Protein AF-A0A1D2WK93-F1 (afdb_monomer_lite)

Structure (mmCIF, N/CA/C/O backbone):
data_AF-A0A1D2WK93-F1
#
_entry.id   AF-A0A1D2WK93-F1
#
loop_
_atom_site.group_PDB
_atom_site.id
_atom_site.type_symbol
_atom_site.label_atom_id
_atom_site.label_alt_id
_atom_site.label_comp_id
_atom_site.label_asym_id
_atom_site.label_entity_id
_atom_site.label_seq_id
_atom_site.pdbx_PDB_ins_code
_atom_site.Cartn_x
_atom_site.Cartn_y
_atom_site.Cartn_z
_atom_site.occupancy
_atom_site.B_iso_or_equiv
_atom_site.auth_seq_id
_atom_site.auth_comp_id
_atom_site.auth_asym_id
_atom_site.auth_atom_id
_atom_site.pdbx_PDB_model_num
ATOM 1 N N . MET A 1 1 ? 5.012 -19.451 -8.752 1.00 42.22 1 MET A N 1
ATOM 2 C CA . MET A 1 1 ? 6.054 -19.165 -9.757 1.00 42.22 1 MET A CA 1
ATOM 3 C C . MET A 1 1 ? 7.404 -19.277 -9.066 1.00 42.22 1 MET A C 1
ATOM 5 O O . MET A 1 1 ? 7.509 -18.849 -7.920 1.00 42.22 1 MET A O 1
ATOM 9 N N . ALA A 1 2 ? 8.373 -19.965 -9.672 1.00 50.09 2 ALA A N 1
ATOM 10 C CA . ALA A 1 2 ? 9.739 -20.005 -9.154 1.00 50.09 2 ALA A CA 1
ATOM 11 C C . ALA A 1 2 ? 10.327 -18.598 -9.335 1.00 50.09 2 ALA A C 1
ATOM 13 O O . ALA A 1 2 ? 10.206 -18.061 -10.425 1.00 50.09 2 ALA A O 1
ATOM 14 N N . GLY A 1 3 ? 10.833 -17.969 -8.269 1.00 57.19 3 GLY A N 1
ATOM 15 C CA . GLY A 1 3 ? 11.260 -16.564 -8.305 1.00 57.19 3 GLY A CA 1
ATOM 16 C C . GLY A 1 3 ? 12.286 -16.312 -9.408 1.00 57.19 3 GLY A C 1
ATOM 17 O O . GLY A 1 3 ? 13.362 -16.910 -9.382 1.00 57.19 3 GLY A O 1
ATOM 18 N N . GLU A 1 4 ? 11.923 -15.464 -10.362 1.00 67.06 4 GLU A N 1
ATOM 19 C CA . GLU A 1 4 ? 12.788 -15.035 -11.456 1.00 67.06 4 GLU A CA 1
ATOM 20 C C . GLU A 1 4 ? 13.637 -13.846 -11.002 1.00 67.06 4 GLU A C 1
ATOM 22 O O . GLU A 1 4 ? 13.189 -12.998 -10.227 1.00 67.06 4 GLU A O 1
ATOM 27 N N . LEU A 1 5 ? 14.892 -13.819 -11.447 1.00 69.81 5 LEU A N 1
ATOM 28 C CA . LEU A 1 5 ? 15.756 -12.655 -11.288 1.00 69.81 5 LEU A CA 1
ATOM 29 C C . LEU A 1 5 ? 15.359 -11.634 -12.351 1.00 69.81 5 LEU A C 1
ATOM 31 O O . LEU A 1 5 ? 15.305 -11.975 -13.530 1.00 69.81 5 LEU A O 1
ATOM 35 N N . ILE A 1 6 ? 15.099 -10.401 -11.928 1.00 71.31 6 ILE A N 1
ATOM 36 C CA . ILE A 1 6 ? 14.754 -9.299 -12.827 1.00 71.31 6 ILE A CA 1
ATOM 37 C C . ILE A 1 6 ? 16.042 -8.535 -13.138 1.00 71.31 6 ILE A C 1
ATOM 39 O O . ILE A 1 6 ? 16.721 -8.076 -12.218 1.00 71.31 6 ILE A O 1
ATOM 43 N N . SER A 1 7 ? 16.379 -8.413 -14.423 1.00 81.31 7 SER A N 1
ATOM 44 C CA . SER A 1 7 ? 17.498 -7.584 -14.880 1.00 81.31 7 SER A CA 1
ATOM 45 C C . SER A 1 7 ? 17.119 -6.104 -14.837 1.00 81.31 7 SER A C 1
ATOM 47 O O . SER A 1 7 ? 15.992 -5.753 -15.171 1.00 81.31 7 SER A O 1
ATOM 49 N N . THR A 1 8 ? 18.061 -5.222 -14.499 1.00 82.50 8 THR A N 1
ATOM 50 C CA . THR A 1 8 ? 17.863 -3.766 -14.634 1.00 82.50 8 THR A CA 1
ATOM 51 C C . THR A 1 8 ? 17.815 -3.301 -16.087 1.00 82.50 8 THR A C 1
ATOM 53 O O . THR A 1 8 ? 17.353 -2.199 -16.355 1.00 82.50 8 THR A O 1
ATOM 56 N N . ASP A 1 9 ? 18.295 -4.132 -17.013 1.00 86.31 9 ASP A N 1
ATOM 57 C CA . ASP A 1 9 ? 18.220 -3.880 -18.456 1.00 86.31 9 ASP A CA 1
ATOM 58 C C . ASP A 1 9 ? 16.900 -4.372 -19.071 1.00 86.31 9 ASP A C 1
ATOM 60 O O . ASP A 1 9 ? 16.675 -4.200 -20.271 1.00 86.31 9 ASP A O 1
ATOM 64 N N . ASP A 1 10 ? 16.048 -5.032 -18.280 1.00 84.56 10 ASP A N 1
ATOM 65 C CA . ASP A 1 10 ? 14.743 -5.478 -18.751 1.00 84.56 10 ASP A CA 1
ATOM 66 C C . ASP A 1 10 ? 13.848 -4.253 -19.007 1.00 84.56 10 ASP A C 1
ATOM 68 O O . ASP A 1 10 ? 13.740 -3.395 -18.124 1.00 84.56 10 ASP A O 1
ATOM 72 N N . PRO A 1 11 ? 13.191 -4.134 -20.176 1.00 86.50 11 PRO A N 1
ATOM 73 C CA . PRO A 1 11 ? 12.239 -3.051 -20.422 1.00 86.50 11 PRO A CA 1
ATOM 74 C C . PRO A 1 11 ? 11.123 -2.963 -19.368 1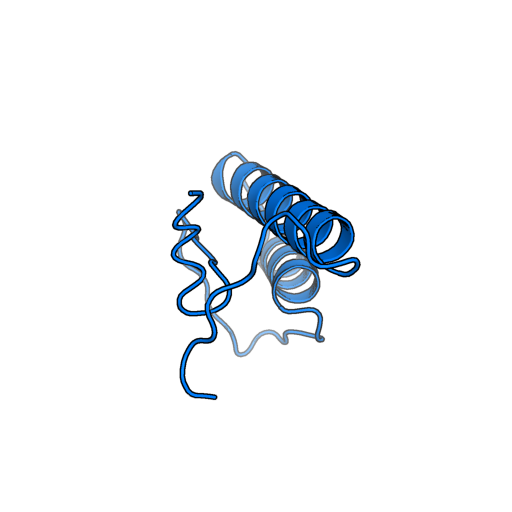.00 86.50 11 PRO A C 1
ATOM 76 O O . PRO A 1 11 ? 10.573 -1.884 -19.174 1.00 86.50 11 PRO A O 1
ATOM 79 N N . GLU A 1 12 ? 10.800 -4.059 -18.675 1.00 85.12 12 GLU A N 1
ATOM 80 C CA . GLU A 1 12 ? 9.775 -4.106 -17.625 1.00 85.12 12 GLU A CA 1
ATOM 81 C C . GLU A 1 12 ? 10.299 -3.656 -16.245 1.00 85.12 12 GLU A C 1
ATOM 83 O O . GLU A 1 12 ? 9.519 -3.478 -15.306 1.00 85.12 12 GLU A O 1
ATOM 88 N N . TYR A 1 13 ? 11.613 -3.446 -16.093 1.00 85.25 13 TYR A N 1
ATOM 89 C CA . TYR A 1 13 ? 12.240 -3.128 -14.807 1.00 85.25 13 TYR A CA 1
ATOM 90 C C . TYR A 1 13 ? 11.669 -1.865 -14.160 1.00 85.25 13 TYR A C 1
ATOM 92 O O . TYR A 1 13 ? 11.359 -1.865 -12.966 1.00 85.25 13 TYR A O 1
ATOM 100 N N . ASP A 1 14 ? 11.523 -0.790 -14.936 1.00 88.12 14 ASP A N 1
ATOM 101 C CA . ASP A 1 14 ? 11.034 0.491 -14.422 1.00 88.12 14 ASP A CA 1
ATOM 102 C C . ASP A 1 14 ? 9.581 0.387 -13.940 1.00 88.12 14 ASP A C 1
ATOM 104 O O . ASP A 1 14 ? 9.238 0.942 -12.890 1.00 88.12 14 ASP A O 1
ATOM 108 N N . ASP A 1 15 ? 8.751 -0.387 -14.643 1.00 87.44 15 ASP A N 1
ATOM 109 C CA . ASP A 1 15 ? 7.364 -0.648 -14.258 1.00 87.44 15 ASP A CA 1
ATOM 110 C C . ASP A 1 15 ? 7.305 -1.453 -12.954 1.00 87.44 15 ASP A C 1
ATOM 112 O O . ASP A 1 15 ? 6.589 -1.089 -12.015 1.00 87.44 15 ASP A O 1
ATOM 116 N N . ILE A 1 16 ? 8.127 -2.499 -12.838 1.00 85.00 16 ILE A N 1
ATOM 117 C CA . ILE A 1 16 ? 8.222 -3.305 -11.617 1.00 85.00 16 ILE A CA 1
ATOM 118 C C . ILE A 1 16 ? 8.723 -2.455 -10.442 1.00 85.00 16 ILE A C 1
ATOM 120 O O . ILE A 1 16 ? 8.167 -2.514 -9.341 1.00 85.00 16 ILE A O 1
ATOM 124 N N . LEU A 1 17 ? 9.744 -1.622 -10.658 1.00 85.94 17 LEU A N 1
ATOM 125 C CA . LEU A 1 17 ? 10.277 -0.725 -9.637 1.00 85.94 17 LEU A CA 1
ATOM 126 C C . LEU A 1 17 ? 9.236 0.310 -9.194 1.00 85.94 17 LEU A C 1
ATOM 128 O O . LEU A 1 17 ? 9.176 0.649 -8.008 1.00 85.94 17 LEU A O 1
ATOM 132 N N . SER A 1 18 ? 8.421 0.807 -10.124 1.00 87.88 18 SER A N 1
ATOM 133 C CA . SER A 1 18 ? 7.316 1.719 -9.830 1.00 87.88 18 SER A CA 1
ATOM 134 C C . SER A 1 18 ? 6.292 1.059 -8.903 1.00 87.88 18 SER A C 1
ATOM 136 O O . SER A 1 18 ? 5.994 1.600 -7.836 1.00 87.88 18 SER A O 1
ATOM 138 N N . ILE A 1 19 ? 5.864 -0.166 -9.229 1.00 87.50 19 ILE A N 1
ATOM 139 C CA . ILE A 1 19 ? 4.916 -0.949 -8.419 1.00 87.50 19 ILE A CA 1
ATOM 140 C C . ILE A 1 19 ? 5.478 -1.219 -7.015 1.00 87.50 19 ILE A C 1
ATOM 142 O O . ILE A 1 19 ? 4.768 -1.076 -6.015 1.00 87.50 19 ILE A O 1
ATOM 146 N N . ILE A 1 20 ? 6.767 -1.564 -6.905 1.00 86.50 20 ILE A N 1
ATOM 147 C CA . ILE A 1 20 ? 7.437 -1.764 -5.609 1.00 86.50 20 ILE A CA 1
ATOM 148 C C . ILE A 1 20 ? 7.397 -0.477 -4.779 1.00 86.50 20 ILE A C 1
ATOM 150 O O . ILE A 1 20 ? 7.035 -0.514 -3.601 1.00 86.50 20 ILE A O 1
ATOM 154 N N . LYS A 1 21 ? 7.748 0.670 -5.372 1.00 88.44 21 LYS A N 1
ATOM 155 C CA . LYS A 1 21 ? 7.755 1.964 -4.670 1.00 88.44 21 LYS A CA 1
ATOM 156 C C . LYS A 1 21 ? 6.357 2.369 -4.212 1.00 88.44 21 LYS A C 1
ATOM 158 O O . LYS A 1 21 ? 6.208 2.826 -3.079 1.00 88.44 21 LYS A O 1
ATOM 163 N N . GLU A 1 22 ? 5.349 2.183 -5.057 1.00 91.19 22 GLU A N 1
ATOM 164 C CA . GLU A 1 22 ? 3.951 2.450 -4.715 1.00 91.19 22 G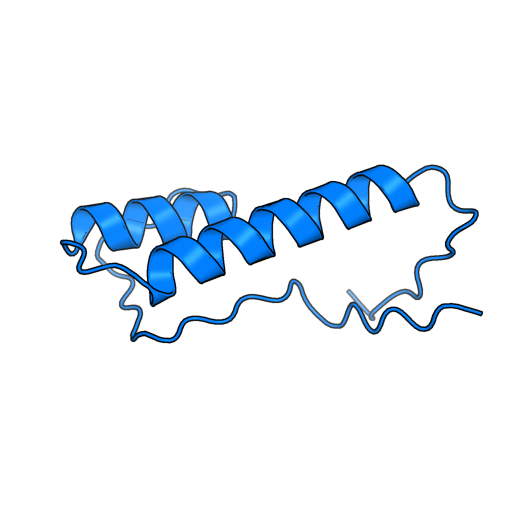LU A CA 1
ATOM 165 C C . GLU A 1 22 ? 3.495 1.576 -3.540 1.00 91.19 22 GLU A C 1
ATOM 167 O O . GLU A 1 22 ? 3.010 2.089 -2.530 1.00 91.19 22 GLU A O 1
ATOM 172 N N . THR A 1 23 ? 3.776 0.274 -3.604 1.00 89.44 23 THR A N 1
ATOM 173 C CA . THR A 1 23 ? 3.471 -0.686 -2.533 1.00 89.44 23 THR A CA 1
ATOM 174 C C . THR A 1 23 ? 4.141 -0.300 -1.212 1.00 89.44 23 THR A C 1
ATOM 176 O O . THR A 1 23 ? 3.511 -0.319 -0.152 1.00 89.44 23 THR A O 1
ATOM 179 N N . MET A 1 24 ? 5.419 0.092 -1.260 1.00 90.00 24 MET A N 1
ATOM 180 C CA . MET A 1 24 ? 6.160 0.553 -0.083 1.00 90.00 24 MET A CA 1
ATOM 181 C C . MET A 1 24 ? 5.558 1.826 0.521 1.00 90.00 24 MET A C 1
ATOM 1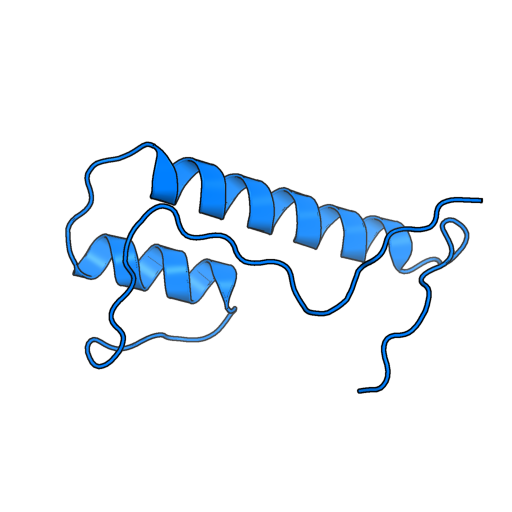83 O O . MET A 1 24 ? 5.551 1.970 1.744 1.00 90.00 24 MET A O 1
ATOM 187 N N . ASN A 1 25 ? 5.071 2.751 -0.310 1.00 92.56 25 ASN A N 1
ATOM 188 C CA . ASN A 1 25 ? 4.428 3.976 0.160 1.00 92.56 25 ASN A CA 1
ATOM 189 C C . ASN A 1 25 ? 3.101 3.673 0.860 1.00 92.56 25 ASN A C 1
ATOM 191 O O . ASN A 1 25 ? 2.912 4.133 1.982 1.00 92.56 25 ASN A O 1
ATOM 195 N N . LEU A 1 26 ? 2.258 2.821 0.271 1.00 93.00 26 LEU A N 1
ATOM 196 C CA . LEU A 1 26 ? 1.000 2.386 0.886 1.00 93.00 26 LEU A CA 1
ATOM 197 C C . LEU A 1 26 ? 1.233 1.676 2.227 1.00 93.00 26 LEU A C 1
ATOM 199 O O . LEU A 1 26 ? 0.557 1.973 3.208 1.00 93.00 26 LEU A O 1
ATOM 203 N N . CYS A 1 27 ? 2.234 0.789 2.311 1.00 91.69 27 CYS A N 1
ATOM 204 C CA . CYS A 1 27 ? 2.599 0.149 3.579 1.00 91.69 27 CYS A CA 1
ATOM 205 C C . CYS A 1 27 ? 3.086 1.173 4.615 1.00 91.69 27 CYS A C 1
ATOM 207 O O . CYS A 1 27 ? 2.795 1.041 5.802 1.00 91.69 27 CYS A O 1
ATOM 209 N N . ARG A 1 28 ? 3.842 2.196 4.192 1.00 92.06 28 ARG A N 1
ATOM 210 C CA . ARG A 1 28 ? 4.312 3.256 5.095 1.00 92.06 28 ARG A CA 1
ATOM 211 C C . ARG A 1 28 ? 3.148 4.066 5.651 1.00 92.06 28 ARG A C 1
ATOM 213 O O . ARG A 1 28 ? 3.131 4.314 6.851 1.00 92.06 28 ARG A O 1
ATOM 220 N N . GLU A 1 29 ? 2.206 4.454 4.797 1.00 93.62 29 GLU A N 1
ATOM 221 C CA . GLU A 1 29 ? 0.997 5.176 5.198 1.00 93.62 29 GLU A CA 1
ATOM 222 C C . GLU A 1 29 ? 0.202 4.348 6.208 1.00 93.62 29 GLU A C 1
ATOM 224 O O . GLU A 1 29 ? 0.079 4.776 7.358 1.00 93.62 29 GLU A O 1
ATOM 229 N N . LEU A 1 30 ? -0.167 3.116 5.835 1.00 92.44 30 LEU A N 1
ATOM 230 C CA . LEU A 1 30 ? -0.881 2.159 6.685 1.00 92.44 30 LEU A CA 1
ATOM 231 C C . LEU A 1 30 ? -0.232 1.989 8.070 1.00 92.44 30 LEU A C 1
ATOM 233 O O . LEU A 1 30 ? -0.917 1.971 9.087 1.00 92.44 30 LEU A O 1
ATOM 237 N N . ASN A 1 31 ? 1.098 1.904 8.130 1.00 93.19 31 ASN A N 1
ATOM 238 C CA . ASN A 1 31 ? 1.825 1.695 9.386 1.00 93.19 31 ASN A CA 1
ATOM 239 C C . ASN A 1 31 ? 2.001 2.952 10.246 1.00 93.19 31 ASN A C 1
ATOM 241 O O . ASN A 1 31 ? 2.415 2.838 11.400 1.00 93.19 31 ASN A O 1
ATOM 245 N N . SER A 1 32 ? 1.768 4.141 9.691 1.00 92.88 32 SER A N 1
ATOM 246 C CA . SER A 1 32 ? 2.023 5.421 10.368 1.00 92.88 32 SER A CA 1
ATOM 247 C C . SER A 1 32 ? 0.769 6.091 10.929 1.00 92.88 32 SER A C 1
ATOM 249 O O . SER A 1 32 ? 0.882 6.970 11.785 1.00 92.88 32 SER A O 1
ATOM 251 N N . GLY A 1 33 ? -0.410 5.696 10.450 1.00 89.44 33 GLY A N 1
ATOM 252 C CA . GLY A 1 33 ? -1.684 6.271 10.860 1.00 89.44 33 GLY A CA 1
ATOM 253 C C . GLY A 1 33 ? -2.435 5.449 11.907 1.00 89.44 33 GLY A C 1
ATOM 254 O O . GLY A 1 33 ? -2.045 4.348 12.290 1.00 89.44 33 GLY A O 1
ATOM 255 N N . VAL A 1 34 ? -3.550 6.018 12.362 1.00 91.19 34 VAL A N 1
ATOM 256 C CA . VAL A 1 34 ? -4.587 5.321 13.128 1.00 91.19 34 VAL A CA 1
ATOM 257 C C . VAL A 1 34 ? -5.809 5.267 12.226 1.00 91.19 34 VAL A C 1
ATOM 259 O O . VAL A 1 34 ? -6.391 6.309 11.933 1.00 91.19 34 VAL A O 1
ATOM 262 N N . TYR A 1 35 ? -6.157 4.068 11.776 1.00 91.75 35 TYR A N 1
ATOM 263 C CA . TYR A 1 35 ? -7.206 3.839 10.789 1.00 91.75 35 TYR A CA 1
ATOM 264 C C . TYR A 1 35 ? -8.344 3.022 11.388 1.00 91.75 35 TYR A C 1
ATOM 266 O O . TYR A 1 35 ? -8.141 2.186 12.274 1.00 91.75 35 TYR A O 1
ATOM 274 N N . THR A 1 36 ? -9.545 3.259 10.879 1.00 93.19 36 THR A N 1
ATOM 275 C CA . THR A 1 36 ? -10.689 2.371 11.075 1.00 93.19 36 THR A CA 1
ATOM 276 C C . THR A 1 36 ? -10.457 1.026 10.382 1.00 93.19 36 THR A C 1
ATOM 278 O O . THR A 1 36 ? -9.533 0.847 9.587 1.00 93.19 36 THR A O 1
ATOM 281 N N . GLU A 1 37 ? -11.299 0.044 10.694 1.00 90.38 37 GLU A N 1
ATOM 282 C CA . GLU A 1 37 ? -11.259 -1.260 10.029 1.00 90.38 37 GLU A CA 1
ATOM 283 C C . GLU A 1 37 ? -11.517 -1.136 8.520 1.00 90.38 37 GLU A C 1
ATOM 285 O O . GLU A 1 37 ? -10.781 -1.717 7.733 1.00 90.38 37 GLU A O 1
ATOM 290 N N . GLU A 1 38 ? -12.479 -0.304 8.113 1.00 92.94 38 GLU A N 1
ATOM 291 C CA . GLU A 1 38 ? -12.789 -0.039 6.703 1.00 92.94 38 GLU A CA 1
ATOM 292 C C . GLU A 1 38 ? -11.590 0.565 5.956 1.00 92.94 38 GLU A C 1
ATOM 294 O O . GLU A 1 38 ? -11.163 0.029 4.935 1.00 92.94 38 GLU A O 1
ATOM 299 N N . GLU A 1 39 ? -10.964 1.604 6.515 1.00 94.12 39 GLU A N 1
ATOM 300 C CA . GLU A 1 39 ? -9.768 2.220 5.925 1.00 94.12 39 GLU A CA 1
ATOM 301 C C . GLU A 1 39 ? -8.596 1.228 5.833 1.00 94.12 39 GLU A C 1
ATOM 303 O O . GLU A 1 39 ? -7.869 1.218 4.837 1.00 94.12 39 GLU A O 1
ATOM 308 N N . ASN A 1 40 ? -8.419 0.347 6.828 1.00 92.38 40 ASN A N 1
ATOM 309 C CA . ASN A 1 40 ? -7.417 -0.721 6.754 1.00 92.38 40 ASN A CA 1
ATOM 310 C C . ASN A 1 40 ?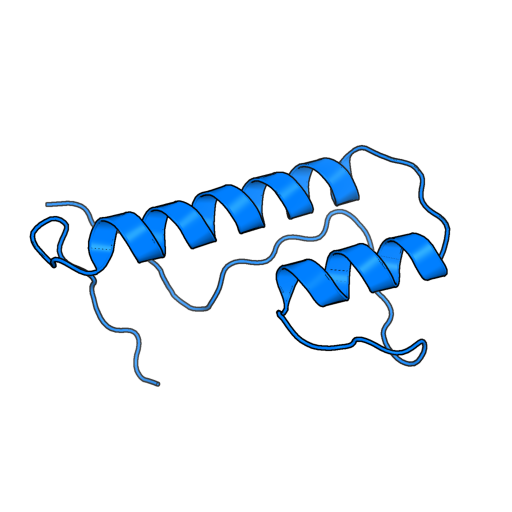 -7.680 -1.660 5.566 1.00 92.38 40 ASN A C 1
ATOM 312 O O . ASN A 1 40 ? -6.746 -1.994 4.834 1.00 92.38 40 ASN A O 1
ATOM 316 N N . LEU A 1 41 ? -8.932 -2.070 5.343 1.00 92.88 41 LEU A N 1
ATOM 317 C CA . LEU A 1 41 ? -9.308 -2.932 4.217 1.00 92.88 41 LEU A CA 1
ATOM 318 C C . LEU A 1 41 ? -9.107 -2.232 2.864 1.00 92.88 41 LEU A C 1
ATOM 320 O O . LEU A 1 41 ? -8.681 -2.877 1.902 1.00 92.88 41 LEU A O 1
ATOM 324 N N . GLU A 1 42 ? -9.320 -0.915 2.782 1.00 94.50 42 GLU A N 1
ATOM 325 C CA . GLU A 1 42 ? -9.011 -0.134 1.578 1.00 94.50 42 GLU A CA 1
ATOM 326 C C . GLU A 1 42 ? -7.511 -0.137 1.253 1.00 94.50 42 GLU A C 1
ATOM 328 O O . GLU A 1 42 ? -7.129 -0.346 0.097 1.00 94.50 42 GLU A O 1
ATOM 333 N N . TYR A 1 43 ? -6.640 0.062 2.252 1.00 93.19 43 TYR A N 1
ATOM 334 C CA . TYR A 1 43 ? -5.190 -0.040 2.048 1.00 93.19 43 TYR A CA 1
ATOM 335 C C . TYR A 1 43 ? -4.786 -1.441 1.596 1.00 93.19 43 TYR A C 1
ATOM 337 O O . TYR A 1 43 ? -4.011 -1.578 0.648 1.00 93.19 43 TYR A O 1
ATOM 345 N N . LEU A 1 44 ? -5.327 -2.483 2.233 1.00 91.56 44 LEU A N 1
ATOM 346 C CA . LEU A 1 44 ? -5.054 -3.867 1.846 1.00 91.56 44 LEU A CA 1
ATOM 347 C C . LEU A 1 44 ? -5.513 -4.149 0.415 1.00 91.56 44 LEU A C 1
ATOM 349 O O . LEU A 1 44 ? -4.774 -4.783 -0.335 1.00 91.56 44 LEU A O 1
ATOM 353 N N . SER A 1 45 ? -6.672 -3.625 0.013 1.00 93.00 45 SER A N 1
ATOM 354 C CA . SER A 1 45 ? -7.188 -3.790 -1.347 1.00 93.00 45 SER A CA 1
ATOM 355 C C . SER A 1 45 ? -6.263 -3.158 -2.388 1.00 93.00 45 SER A C 1
ATOM 357 O O . SER A 1 45 ? -5.942 -3.788 -3.398 1.00 93.00 45 SER A O 1
ATOM 359 N N . LYS A 1 46 ? -5.752 -1.948 -2.112 1.00 92.94 46 LYS A N 1
ATOM 360 C CA . LYS A 1 46 ? -4.769 -1.263 -2.971 1.00 92.94 46 LYS A CA 1
ATOM 361 C C . LYS A 1 46 ? -3.447 -2.028 -3.051 1.00 92.94 46 LYS A C 1
ATOM 363 O O . LYS A 1 46 ? -2.923 -2.219 -4.140 1.00 92.94 46 LYS A O 1
ATOM 368 N N . ILE A 1 47 ? -2.931 -2.501 -1.914 1.00 90.56 47 ILE A N 1
ATOM 369 C CA . ILE A 1 47 ? -1.654 -3.229 -1.844 1.00 90.56 47 ILE A CA 1
ATOM 370 C C . ILE A 1 47 ? -1.734 -4.599 -2.542 1.00 90.56 47 ILE A C 1
ATOM 372 O O . ILE A 1 47 ? -0.781 -5.023 -3.195 1.00 90.56 47 ILE A O 1
ATOM 376 N N . ILE A 1 48 ? -2.856 -5.309 -2.403 1.00 88.31 48 ILE A N 1
ATOM 377 C CA . ILE A 1 48 ? -3.066 -6.639 -2.998 1.00 88.31 48 ILE A CA 1
ATOM 378 C C . ILE A 1 48 ? -3.498 -6.531 -4.471 1.00 88.31 48 ILE A C 1
ATOM 380 O O . ILE A 1 48 ? -3.331 -7.485 -5.236 1.00 88.31 48 ILE A O 1
ATOM 384 N N . GLY A 1 49 ? -4.042 -5.380 -4.876 1.00 89.50 49 GLY A N 1
ATOM 385 C CA . GLY A 1 49 ? -4.595 -5.150 -6.209 1.00 89.50 49 GLY A CA 1
ATOM 386 C C . GLY A 1 49 ? -5.920 -5.882 -6.449 1.00 89.50 49 GLY A C 1
ATOM 387 O O . GLY A 1 49 ? -6.245 -6.201 -7.593 1.00 89.50 49 GLY A O 1
ATOM 388 N N . LYS A 1 50 ? -6.654 -6.220 -5.380 1.00 89.62 50 LYS A N 1
ATOM 389 C CA . LYS A 1 50 ? -7.952 -6.916 -5.408 1.00 89.62 50 LYS A CA 1
ATOM 390 C C . LYS A 1 50 ? -8.796 -6.480 -4.222 1.00 89.62 50 LYS A C 1
ATOM 392 O O . LYS A 1 50 ? -8.232 -6.164 -3.183 1.00 89.62 50 LYS A O 1
ATOM 397 N N . ASP A 1 51 ? -10.114 -6.556 -4.356 1.00 93.56 51 ASP A N 1
ATOM 398 C CA . ASP A 1 51 ? -11.027 -6.257 -3.252 1.00 93.56 51 ASP A CA 1
ATOM 399 C C . ASP A 1 51 ? -10.782 -7.197 -2.065 1.00 93.56 51 ASP A C 1
ATOM 401 O O . ASP A 1 51 ? -10.741 -8.424 -2.211 1.00 93.56 51 ASP A O 1
ATOM 405 N N . VAL A 1 52 ? -10.614 -6.599 -0.888 1.00 91.19 52 VAL A N 1
ATOM 406 C CA . VAL A 1 52 ? -10.449 -7.282 0.394 1.00 91.19 52 VAL A CA 1
ATOM 407 C C . VAL A 1 52 ? -11.681 -6.998 1.242 1.00 91.19 52 VAL A C 1
ATOM 409 O O . VAL A 1 52 ? -12.015 -5.843 1.496 1.00 91.19 52 VAL A O 1
ATOM 412 N N . ASP A 1 53 ? -12.364 -8.056 1.673 1.00 92.31 53 ASP A N 1
ATOM 413 C CA . ASP A 1 53 ? -13.558 -7.949 2.508 1.00 92.31 53 ASP A CA 1
ATOM 414 C C . ASP A 1 53 ? -13.235 -8.059 4.008 1.00 92.31 53 ASP A C 1
ATOM 416 O O . ASP A 1 53 ? -12.122 -8.398 4.419 1.00 92.31 53 ASP A O 1
ATOM 420 N N . GLY A 1 54 ? -14.243 -7.795 4.843 1.00 91.19 54 GLY A N 1
ATOM 421 C CA . GLY A 1 54 ? -14.122 -7.807 6.304 1.00 91.19 54 GLY A CA 1
ATOM 422 C C . GLY A 1 54 ? -13.854 -9.176 6.939 1.00 91.19 54 GLY A C 1
ATOM 423 O O . GLY A 1 54 ? -13.859 -9.283 8.160 1.00 91.19 54 GLY A O 1
ATOM 424 N N . SER A 1 55 ? -13.635 -10.241 6.159 1.00 91.56 55 SER A N 1
ATOM 425 C CA . SER A 1 55 ? -13.112 -11.498 6.708 1.00 91.56 55 SER A CA 1
ATOM 426 C C . SER A 1 55 ? -11.601 -11.446 6.969 1.00 91.56 55 SER A C 1
ATOM 428 O O . SER A 1 55 ? -11.065 -12.313 7.666 1.00 91.56 55 SER A O 1
ATOM 430 N N . VAL A 1 56 ? -10.909 -10.436 6.427 1.00 86.19 56 VAL A N 1
ATOM 431 C CA . VAL A 1 56 ? -9.461 -10.262 6.556 1.00 86.19 56 VAL A CA 1
ATOM 432 C C . VAL A 1 56 ? -9.121 -9.369 7.741 1.00 86.19 56 VAL A C 1
ATOM 434 O O . VAL A 1 56 ? -9.562 -8.231 7.840 1.00 86.19 56 VAL A O 1
ATOM 437 N N . PHE A 1 57 ? -8.249 -9.873 8.611 1.00 81.38 57 PHE A N 1
ATOM 438 C CA . PHE A 1 57 ? -7.669 -9.105 9.704 1.00 81.38 57 PHE A CA 1
ATOM 439 C C . PHE A 1 57 ? -6.192 -8.821 9.419 1.00 81.38 57 PHE A C 1
ATOM 441 O O . PHE A 1 57 ? -5.429 -9.737 9.105 1.00 81.38 57 PHE A O 1
ATOM 448 N N . SER A 1 58 ? -5.779 -7.561 9.559 1.00 78.75 58 SER A N 1
ATOM 449 C CA . SER A 1 58 ? -4.379 -7.139 9.471 1.00 78.75 58 SER A CA 1
ATOM 450 C C . SER A 1 58 ? -3.949 -6.491 10.780 1.00 78.75 58 SER A C 1
ATOM 452 O O . SER A 1 58 ? -4.672 -5.672 11.345 1.00 78.75 58 SER A O 1
ATOM 454 N N . MET A 1 59 ? -2.764 -6.863 11.263 1.00 75.06 59 MET A N 1
ATOM 455 C CA . MET A 1 59 ? -2.171 -6.296 12.469 1.00 75.06 59 MET A CA 1
ATOM 456 C C . MET A 1 59 ? -0.935 -5.474 12.083 1.00 75.06 59 MET A C 1
ATOM 458 O O . MET A 1 59 ? 0.013 -6.046 11.537 1.00 75.06 59 MET A O 1
ATOM 462 N N . PRO A 1 60 ? -0.908 -4.160 12.358 1.00 76.31 60 PRO A N 1
ATOM 463 C CA . PRO A 1 60 ? 0.260 -3.340 12.071 1.00 76.31 60 PRO A CA 1
ATOM 464 C C . PRO A 1 60 ? 1.451 -3.687 13.000 1.00 76.31 60 PRO A C 1
ATOM 466 O O . PRO A 1 60 ? 1.238 -4.060 14.157 1.00 76.31 60 PRO A O 1
ATOM 469 N N . PRO A 1 61 ? 2.709 -3.540 12.534 1.00 83.50 61 PRO A N 1
ATOM 470 C CA . PRO A 1 61 ? 3.069 -3.043 11.213 1.00 83.50 61 PRO A CA 1
ATOM 471 C C . PRO A 1 61 ? 2.927 -4.122 10.131 1.00 83.50 61 PRO A C 1
ATOM 473 O O . PRO A 1 61 ? 3.451 -5.230 10.238 1.00 83.50 61 PRO A O 1
ATOM 476 N N . PHE A 1 62 ? 2.245 -3.760 9.053 1.00 82.19 62 PHE A N 1
ATOM 477 C CA . PHE A 1 62 ? 2.056 -4.576 7.872 1.00 82.19 62 PHE A CA 1
ATOM 478 C C . PHE A 1 62 ? 3.225 -4.372 6.904 1.00 82.19 62 PHE A C 1
ATOM 480 O O . PHE A 1 62 ? 3.542 -3.247 6.510 1.00 82.19 62 PHE A O 1
ATOM 487 N N . MET A 1 63 ? 3.875 -5.464 6.505 1.00 75.44 63 MET A N 1
ATOM 488 C CA . MET A 1 63 ? 4.875 -5.451 5.440 1.00 75.44 63 MET A CA 1
ATOM 489 C C . MET A 1 63 ? 4.434 -6.387 4.327 1.00 75.44 63 MET A C 1
ATOM 491 O O . MET A 1 63 ? 4.286 -7.589 4.546 1.00 75.44 63 MET A O 1
ATOM 495 N N . TRP A 1 64 ? 4.275 -5.837 3.127 1.00 71.19 64 TRP A N 1
ATOM 496 C CA . TRP A 1 64 ? 3.988 -6.605 1.927 1.00 71.19 64 TRP A CA 1
ATOM 497 C C . TRP A 1 64 ? 5.108 -6.419 0.918 1.00 71.19 64 TRP A C 1
ATOM 499 O O . TRP A 1 64 ? 5.389 -5.313 0.463 1.00 71.19 64 TRP A O 1
ATOM 509 N N . ILE A 1 65 ? 5.758 -7.526 0.584 1.00 63.56 65 ILE A N 1
ATOM 510 C CA . ILE A 1 65 ? 6.705 -7.607 -0.519 1.00 63.56 65 ILE A CA 1
ATOM 511 C C . ILE A 1 65 ? 6.185 -8.732 -1.400 1.00 63.56 65 ILE A C 1
ATOM 513 O O . ILE A 1 65 ? 6.123 -9.886 -0.965 1.00 63.56 65 ILE A O 1
ATOM 517 N N . MET A 1 66 ? 5.777 -8.394 -2.624 1.00 55.62 66 MET A N 1
ATOM 518 C CA . MET A 1 66 ? 5.415 -9.397 -3.621 1.00 55.62 66 MET A CA 1
ATOM 519 C C . MET A 1 66 ? 6.606 -10.355 -3.796 1.00 55.62 66 MET A C 1
ATOM 521 O O . MET A 1 66 ? 7.756 -9.925 -3.870 1.00 55.62 66 MET A O 1
ATOM 525 N N . GLY A 1 67 ? 6.321 -11.659 -3.719 1.00 42.19 67 GLY A N 1
ATOM 526 C CA . GLY A 1 67 ? 7.275 -12.703 -3.342 1.00 42.19 67 GLY A CA 1
ATOM 527 C C . GLY A 1 67 ? 8.660 -12.620 -3.989 1.00 42.19 67 GLY A C 1
ATOM 528 O O . GLY A 1 67 ? 8.783 -12.441 -5.191 1.00 42.19 67 GLY A O 1
ATOM 529 N N . LYS A 1 68 ? 9.707 -12.834 -3.178 1.00 43.12 68 LYS A N 1
ATOM 530 C CA . LYS A 1 68 ? 11.095 -13.057 -3.626 1.00 43.12 68 LYS A CA 1
ATOM 531 C C . LYS A 1 68 ? 11.601 -12.071 -4.698 1.00 43.12 68 LYS A C 1
ATOM 533 O O . LYS A 1 68 ? 12.409 -12.462 -5.530 1.00 43.12 68 LYS A O 1
ATOM 538 N N . ILE A 1 69 ? 11.256 -10.787 -4.634 1.00 46.88 69 ILE A N 1
ATOM 539 C CA . ILE A 1 69 ? 12.083 -9.766 -5.294 1.00 46.88 69 ILE A CA 1
ATOM 540 C C . ILE A 1 69 ? 13.319 -9.548 -4.411 1.00 46.88 69 ILE A C 1
ATOM 542 O O . ILE A 1 69 ? 13.435 -8.591 -3.652 1.00 46.88 69 ILE A O 1
ATOM 546 N N . LEU A 1 70 ? 14.241 -10.512 -4.451 1.00 41.16 70 LEU A N 1
ATOM 547 C CA . LEU A 1 70 ? 15.643 -10.237 -4.172 1.00 41.16 70 LEU A CA 1
ATOM 548 C C . LEU A 1 70 ? 16.146 -9.492 -5.408 1.00 41.16 70 LEU A C 1
ATOM 550 O O . LEU A 1 70 ? 16.551 -10.112 -6.386 1.00 41.16 70 LEU A O 1
ATOM 554 N N . LEU A 1 71 ? 16.059 -8.163 -5.367 1.00 46.72 71 LEU A N 1
ATOM 555 C CA . LEU A 1 71 ? 16.800 -7.272 -6.257 1.00 46.72 71 LEU A CA 1
ATOM 556 C C . LEU A 1 71 ? 18.297 -7.515 -6.002 1.00 46.72 71 LEU A C 1
ATOM 558 O O . LEU A 1 71 ? 18.928 -6.844 -5.190 1.00 46.72 71 LEU A O 1
ATOM 562 N N . LEU A 1 72 ? 18.856 -8.541 -6.641 1.00 43.75 72 LEU A N 1
ATOM 563 C CA . LEU A 1 72 ? 20.289 -8.631 -6.873 1.00 43.75 72 LEU A CA 1
ATOM 564 C C . LEU A 1 72 ? 20.561 -7.774 -8.102 1.00 43.75 72 LEU A C 1
ATOM 566 O O . LEU A 1 72 ? 20.453 -8.236 -9.230 1.00 43.75 72 LEU A O 1
ATOM 570 N N . VAL A 1 73 ? 20.839 -6.501 -7.841 1.00 41.78 73 VAL A N 1
ATOM 571 C CA . VAL A 1 73 ? 21.403 -5.580 -8.825 1.00 41.78 73 VAL A CA 1
ATOM 572 C C . VAL A 1 73 ? 22.847 -6.032 -9.071 1.00 41.78 73 VAL A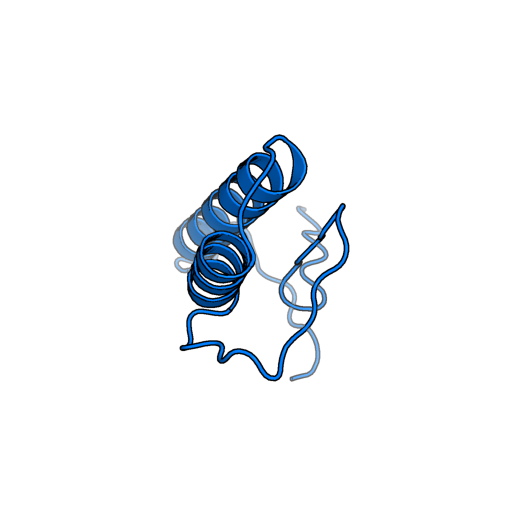 C 1
ATOM 574 O O . VAL A 1 73 ? 23.603 -6.153 -8.102 1.00 41.78 73 VAL A O 1
ATOM 577 N N . TYR A 1 74 ? 23.218 -6.317 -10.321 1.00 43.66 74 TYR A N 1
ATOM 578 C CA . TYR A 1 74 ? 24.617 -6.480 -10.748 1.00 43.66 74 TYR A CA 1
ATOM 579 C C . TYR A 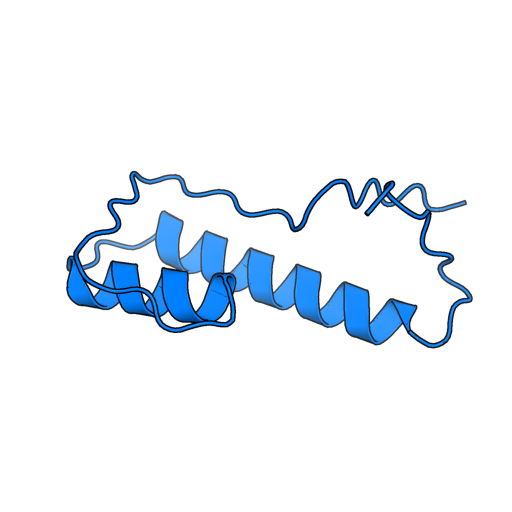1 74 ? 25.046 -5.268 -11.566 1.00 43.66 74 TYR A C 1
ATOM 581 O O . TYR A 1 74 ? 24.188 -4.744 -12.307 1.00 43.66 74 TYR A O 1
#

pLDDT: mean 80.38, std 16.55, range [41.16, 94.5]

Radius of gyration: 14.32 Å; chains: 1; bounding box: 39×26×34 Å

Foldseek 3Di:
DPDDADAPPDPCNVVVVVLQVVLVVLLVVLQPDDDDLVVNQVSVCVNVVHRDDPVDDDDPNDDDDDPPPPNPHD

Sequence (74 aa):
MAGELISTDDPEYDDILSIIKETMNLCRELNSGVYTEEENLEYLSKIIGKDVDGSVFSMPPFMWIMGKILLLVY

Secondary structure (DSSP, 8-state):
-PPPPPPTTSTTHHHHHHHHHHHHHHHHHHHHS---HHHHHHHHHHHHTS---TT----SSP----TT------